Protein AF-A0A969F1T0-F1 (afdb_monomer_lite)

Secondary structure (DSSP, 8-state):
---S-----SHHHHHTTPPPSEEEES-SEEE-SS-EEE-GGGHHHHHHHHHTT--EE-TTTSTTTTTS---HHHHHHHHHHHHHH-SEEEEEE-SS---HHHHHHHHHHHHTT--EEEEETTTT----

Sequence (128 aa):
MVSDSSLLITSEMMQAGQQPTLFIGGACNIQTAEGPIRNPGRDPLADWLDEMGLTYFDPQIHPSTHGRDYLWEIDGPREKQAREEAKLRVYEITATTIAAISMMEIMDDARDGRVAIVWFNEGALLPR

pLDDT: mean 75.29, std 16.03, range [30.83, 94.81]

Foldseek 3Di:
DPDPPLPQAAVVCVVVVHAAQEEEAFFQWAQDPVGTDGDCQCVVVVVVCSVVVHHYHDQRPHPVNHPDDDDCVPSVVRSVVNLVRHQEYEYEDEPRTHDPVSVVSVVVCVVVVHHYHYDHRCPDPDDD

Radius of gyration: 14.9 Å; chains: 1; bounding box: 33×42×41 Å

Structure (mmCIF, N/CA/C/O backbone):
data_AF-A0A969F1T0-F1
#
_entry.id   AF-A0A969F1T0-F1
#
loop_
_atom_site.group_PDB
_atom_site.id
_atom_site.type_symbol
_atom_site.label_atom_id
_atom_site.label_alt_id
_atom_site.label_comp_id
_atom_site.label_asym_id
_atom_site.label_entity_id
_atom_site.label_seq_id
_atom_site.pdbx_PDB_ins_code
_atom_site.Cartn_x
_atom_site.Cartn_y
_atom_site.Cartn_z
_atom_site.occupancy
_atom_site.B_iso_or_equiv
_atom_site.auth_seq_id
_atom_site.auth_comp_id
_atom_site.auth_asym_id
_atom_site.auth_atom_id
_atom_site.pdbx_PDB_model_num
ATOM 1 N N . MET A 1 1 ? -15.509 26.975 -6.659 1.00 30.83 1 MET A N 1
ATOM 2 C CA . MET A 1 1 ? -14.527 26.955 -5.559 1.00 30.83 1 MET A CA 1
ATOM 3 C C . MET A 1 1 ? -14.638 25.591 -4.911 1.00 30.83 1 MET A C 1
ATOM 5 O O . MET A 1 1 ? -15.581 25.368 -4.167 1.00 30.83 1 MET A O 1
ATOM 9 N N . VAL A 1 2 ? -13.779 24.660 -5.318 1.00 32.53 2 VAL A N 1
ATOM 10 C CA . VAL A 1 2 ? -13.629 23.356 -4.660 1.00 32.53 2 VAL A CA 1
ATOM 11 C C . VAL A 1 2 ? -12.645 23.610 -3.522 1.00 32.53 2 VAL A C 1
ATOM 13 O O . VAL A 1 2 ? -11.618 24.238 -3.765 1.00 32.53 2 VAL A O 1
ATOM 16 N N . SER A 1 3 ? -13.009 23.288 -2.282 1.00 34.44 3 SER A N 1
ATOM 17 C CA . SER A 1 3 ? -12.139 23.534 -1.130 1.00 34.44 3 SER A CA 1
ATOM 18 C C . SER A 1 3 ? -10.858 22.709 -1.249 1.00 34.44 3 SER 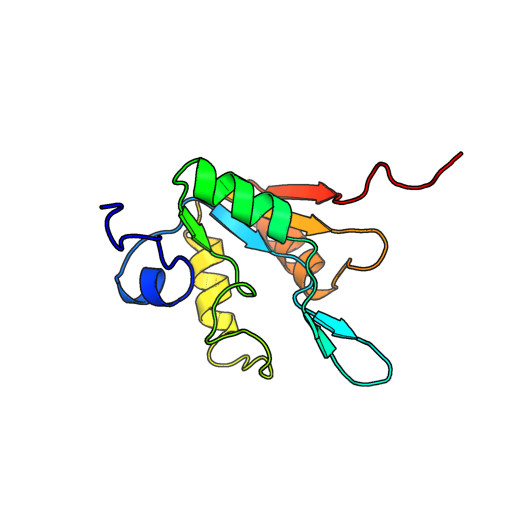A C 1
ATOM 20 O O . SER A 1 3 ? -10.936 21.529 -1.578 1.00 34.44 3 SER A O 1
ATOM 22 N N . ASP A 1 4 ? -9.719 23.327 -0.923 1.00 38.59 4 ASP A N 1
ATOM 23 C CA . ASP A 1 4 ? -8.339 22.790 -0.877 1.00 38.59 4 ASP A CA 1
ATOM 24 C C . ASP A 1 4 ? -8.125 21.625 0.120 1.00 38.59 4 ASP A C 1
ATOM 26 O O . ASP A 1 4 ? -7.032 21.383 0.621 1.00 38.59 4 ASP A O 1
ATOM 30 N N . SER A 1 5 ? -9.172 20.873 0.436 1.00 40.44 5 SER A N 1
ATOM 31 C CA . SER A 1 5 ? -9.119 19.667 1.252 1.00 40.44 5 SER A CA 1
ATOM 32 C C . SER A 1 5 ? -8.998 18.421 0.374 1.00 40.44 5 SER A C 1
ATOM 34 O O . SER A 1 5 ? -9.699 17.440 0.625 1.00 40.44 5 SER A O 1
ATOM 36 N N . SER A 1 6 ? -8.165 18.454 -0.676 1.00 40.16 6 SER A N 1
ATOM 37 C CA . SER A 1 6 ? -7.720 17.210 -1.313 1.00 40.16 6 SER A CA 1
ATOM 38 C C . SER A 1 6 ? -6.898 16.475 -0.262 1.00 40.16 6 SER A C 1
ATOM 40 O O . SER A 1 6 ? -5.783 16.878 0.066 1.00 40.16 6 SER A O 1
ATOM 42 N N . LEU A 1 7 ? -7.543 15.506 0.371 1.00 42.38 7 LEU A N 1
ATOM 43 C CA . LEU A 1 7 ? -7.057 14.763 1.515 1.00 42.38 7 LEU A CA 1
ATOM 44 C C . LEU A 1 7 ? -5.614 14.280 1.250 1.00 42.38 7 LEU A C 1
ATOM 46 O O . LEU A 1 7 ? -5.364 13.489 0.351 1.00 42.38 7 LEU A O 1
ATOM 50 N N . LEU A 1 8 ? -4.651 14.805 2.009 1.00 46.38 8 LEU A N 1
ATOM 51 C CA . LEU A 1 8 ? -3.252 14.367 2.015 1.00 46.38 8 LEU A CA 1
ATOM 52 C C . LEU A 1 8 ? -3.142 13.137 2.922 1.00 46.38 8 LEU A C 1
ATOM 54 O O . LEU A 1 8 ? -3.009 13.283 4.134 1.00 46.38 8 LEU A O 1
ATOM 58 N N . ILE A 1 9 ? -3.249 11.924 2.374 1.00 55.09 9 ILE A N 1
ATOM 59 C CA . ILE A 1 9 ? -3.502 10.722 3.187 1.00 55.09 9 ILE A CA 1
ATOM 60 C C . ILE A 1 9 ? -2.342 9.735 3.195 1.00 55.09 9 ILE A C 1
ATOM 62 O O . ILE A 1 9 ? -2.477 8.632 2.700 1.00 55.09 9 ILE A O 1
ATOM 66 N N . THR A 1 10 ? -1.183 10.049 3.775 1.00 59.69 10 THR A N 1
ATOM 67 C CA . THR A 1 10 ? -0.277 8.943 4.157 1.00 59.69 10 THR A CA 1
ATOM 68 C C . THR A 1 10 ? 0.506 9.259 5.441 1.00 59.69 10 THR A C 1
ATOM 70 O O . THR A 1 10 ? 0.132 8.807 6.518 1.00 59.69 10 THR A O 1
ATOM 73 N N . SER A 1 11 ? 1.543 10.096 5.401 1.00 54.31 11 SER A N 1
ATOM 74 C CA . SER A 1 11 ? 2.408 10.385 6.554 1.00 54.31 11 SER A CA 1
ATOM 75 C C . SER A 1 11 ? 1.936 11.582 7.371 1.00 54.31 11 SER A C 1
ATOM 77 O O . SER A 1 11 ? 2.016 11.563 8.598 1.00 54.31 11 SER A O 1
ATOM 79 N N . GLU A 1 12 ? 1.434 12.618 6.703 1.00 59.16 12 GLU A N 1
ATOM 80 C CA . GLU A 1 12 ? 0.949 13.847 7.341 1.00 59.16 12 GLU A CA 1
ATOM 81 C C . GLU A 1 12 ? -0.324 13.591 8.152 1.00 59.16 12 GLU A C 1
ATOM 83 O O . GLU A 1 12 ? -0.488 14.137 9.239 1.00 59.16 12 GLU A O 1
ATOM 88 N N . MET A 1 13 ? -1.175 12.671 7.691 1.00 65.94 13 MET A N 1
ATOM 89 C CA . MET A 1 13 ? -2.342 12.223 8.447 1.00 65.94 13 MET A CA 1
ATOM 90 C C . MET A 1 13 ? -1.978 11.491 9.731 1.00 65.94 13 MET A C 1
ATOM 92 O O . MET A 1 13 ? -2.515 11.828 10.786 1.00 65.94 13 MET A O 1
ATOM 96 N N . MET A 1 14 ? -1.019 10.564 9.669 1.00 64.44 14 MET A N 1
ATOM 97 C CA . MET A 1 14 ? -0.512 9.886 10.864 1.00 64.44 14 MET A CA 1
ATOM 98 C C . MET A 1 14 ? 0.146 10.889 11.829 1.00 64.44 14 MET A C 1
ATOM 100 O O . MET A 1 14 ? -0.077 10.827 13.036 1.00 64.44 14 MET A O 1
ATOM 104 N N . GLN A 1 15 ? 0.898 11.872 11.314 1.00 65.56 15 GLN A N 1
ATOM 105 C CA . GLN A 1 15 ? 1.470 12.963 12.122 1.00 65.56 15 GLN A CA 1
ATOM 106 C C . GLN A 1 15 ? 0.402 13.870 12.748 1.00 65.56 15 GLN A C 1
ATOM 108 O O . GLN A 1 15 ? 0.588 14.355 13.862 1.00 65.56 15 GLN A O 1
ATOM 113 N N . ALA A 1 16 ? -0.723 14.072 12.062 1.00 67.06 16 ALA A N 1
ATOM 114 C CA . ALA A 1 16 ? -1.881 14.803 12.565 1.00 67.06 16 ALA A CA 1
ATOM 115 C C . ALA A 1 16 ? -2.766 13.970 13.517 1.00 67.06 16 ALA A C 1
ATOM 117 O O . ALA A 1 16 ? -3.802 14.460 13.966 1.00 67.06 16 ALA A O 1
ATOM 118 N N . GLY A 1 17 ? -2.381 12.726 13.832 1.00 66.94 17 GLY A N 1
ATOM 119 C CA . GLY A 1 17 ? -3.122 11.831 14.725 1.00 66.94 17 GLY A CA 1
ATOM 120 C C . GLY A 1 17 ? -4.385 11.227 14.104 1.00 66.94 17 GLY A C 1
ATOM 121 O O . GLY A 1 17 ? -5.271 10.780 14.832 1.00 66.94 17 GLY A O 1
ATOM 122 N N . GLN A 1 18 ? -4.501 11.239 12.776 1.00 70.19 18 GLN A N 1
ATOM 123 C CA . GLN A 1 18 ? -5.622 10.640 12.060 1.00 70.19 18 GLN A CA 1
ATOM 124 C C . GLN A 1 18 ? -5.347 9.165 11.764 1.00 70.19 18 GLN A C 1
ATOM 126 O O . GLN A 1 18 ? -4.259 8.808 11.321 1.00 70.19 18 GLN A O 1
ATOM 131 N N . GLN A 1 19 ? -6.363 8.323 11.956 1.00 70.44 19 GLN A N 1
ATOM 132 C CA . GLN A 1 19 ? -6.285 6.895 11.654 1.00 70.44 19 GLN A CA 1
ATOM 133 C C . GLN A 1 19 ? -6.792 6.616 10.234 1.00 70.44 19 GLN A C 1
ATOM 135 O O . GLN A 1 19 ? -7.912 7.026 9.898 1.00 70.44 19 GLN A O 1
ATOM 140 N N . PRO A 1 20 ? -6.017 5.912 9.393 1.00 73.50 20 PRO A N 1
ATOM 141 C CA . PRO A 1 20 ? -6.467 5.544 8.063 1.00 73.50 20 PRO A CA 1
ATOM 142 C C . PRO A 1 20 ? -7.566 4.478 8.153 1.00 73.50 20 PRO A C 1
ATOM 144 O O . PRO A 1 20 ? -7.510 3.553 8.964 1.00 73.50 20 PRO A O 1
ATOM 147 N N . THR A 1 21 ? -8.586 4.580 7.301 1.00 81.50 21 THR A N 1
ATOM 148 C CA . THR A 1 21 ? -9.615 3.534 7.210 1.00 81.50 21 THR A CA 1
ATOM 149 C C . THR A 1 21 ? -9.048 2.290 6.526 1.00 81.50 21 THR A C 1
ATOM 151 O O . THR A 1 21 ? -9.314 1.169 6.970 1.00 81.50 21 THR A O 1
ATOM 154 N N . LEU A 1 22 ? -8.226 2.484 5.492 1.00 88.56 22 LEU A N 1
ATOM 155 C CA . LEU A 1 22 ? -7.547 1.416 4.764 1.00 88.56 22 LEU A CA 1
ATOM 156 C C . LEU A 1 22 ? -6.024 1.550 4.858 1.00 88.56 22 LEU A C 1
ATOM 158 O O . LEU A 1 22 ? -5.493 2.649 4.883 1.00 88.56 22 LEU A O 1
ATOM 162 N N . PHE A 1 23 ? -5.311 0.437 4.843 1.00 90.75 23 PHE A N 1
ATOM 163 C CA . PHE A 1 23 ? -3.899 0.391 4.475 1.00 90.75 23 PHE A CA 1
ATOM 164 C C . PHE A 1 23 ? -3.805 -0.252 3.096 1.00 90.75 23 PHE A C 1
ATOM 166 O O . PHE A 1 23 ? -4.423 -1.296 2.879 1.00 90.75 23 PHE A O 1
ATOM 173 N N . ILE A 1 24 ? -3.052 0.348 2.180 1.00 89.69 24 ILE A N 1
ATOM 174 C CA . ILE A 1 24 ? -2.825 -0.198 0.846 1.00 89.69 24 ILE A CA 1
ATOM 175 C C . ILE A 1 24 ? -1.344 -0.523 0.700 1.00 89.69 24 ILE A C 1
ATOM 177 O O . ILE A 1 24 ? -0.493 0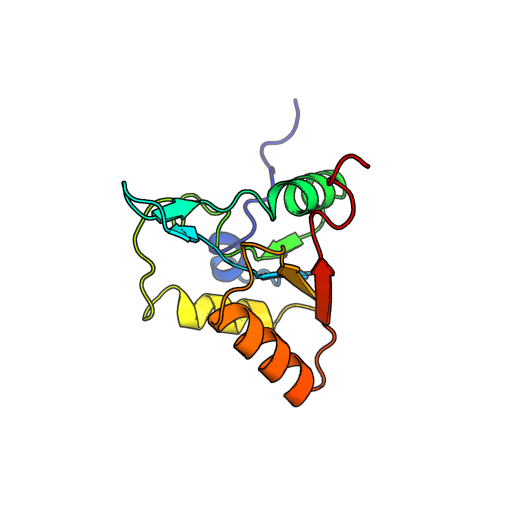.351 0.830 1.00 89.69 24 ILE A O 1
ATOM 181 N N . GLY A 1 25 ? -1.047 -1.794 0.445 1.00 88.44 25 GLY A N 1
ATOM 182 C CA . GLY A 1 25 ? 0.304 -2.311 0.255 1.00 88.44 25 GLY A CA 1
ATOM 183 C C . GLY A 1 25 ? 0.488 -2.949 -1.119 1.00 88.44 25 GLY A C 1
ATOM 184 O O . GLY A 1 25 ? -0.459 -3.121 -1.886 1.00 88.44 25 GLY A O 1
ATOM 185 N N . GLY A 1 26 ? 1.726 -3.319 -1.426 1.00 87.94 26 GLY A N 1
ATOM 186 C CA . GLY A 1 26 ? 2.130 -3.931 -2.695 1.00 87.94 26 GLY A CA 1
ATOM 187 C C . GLY A 1 26 ? 3.548 -3.503 -3.064 1.00 87.94 26 GLY A C 1
ATOM 188 O O . GLY A 1 26 ? 4.171 -2.714 -2.348 1.00 87.94 26 GLY A O 1
ATOM 189 N N . ALA A 1 27 ? 4.078 -3.974 -4.196 1.00 82.81 27 ALA A N 1
ATOM 190 C CA . ALA A 1 27 ? 5.392 -3.513 -4.648 1.00 82.81 27 ALA A CA 1
ATOM 191 C C . ALA A 1 27 ? 5.368 -1.990 -4.849 1.00 82.81 27 ALA A C 1
ATOM 193 O O . ALA A 1 27 ? 4.536 -1.477 -5.594 1.00 82.81 27 ALA A O 1
ATOM 194 N N . CYS A 1 28 ? 6.268 -1.254 -4.199 1.00 77.31 28 CYS A N 1
ATOM 195 C CA . CYS A 1 28 ? 6.381 0.197 -4.387 1.00 77.31 28 CYS A CA 1
ATOM 196 C C . CYS A 1 28 ? 7.208 0.552 -5.628 1.00 77.31 28 CYS A C 1
ATOM 198 O O . CYS A 1 28 ? 6.982 1.582 -6.258 1.00 77.31 28 CYS A O 1
ATOM 200 N N . ASN A 1 29 ? 8.157 -0.303 -6.005 1.00 76.56 29 ASN A N 1
ATOM 201 C CA . ASN A 1 29 ? 9.047 -0.055 -7.129 1.00 76.56 29 ASN A CA 1
ATOM 202 C C . ASN A 1 29 ? 9.178 -1.296 -8.010 1.00 76.56 29 ASN A C 1
ATOM 204 O O . ASN A 1 29 ? 9.167 -2.424 -7.518 1.00 76.56 29 ASN A O 1
ATOM 208 N N . ILE A 1 30 ? 9.350 -1.059 -9.306 1.00 77.62 30 ILE A N 1
ATOM 209 C CA . ILE A 1 30 ? 9.746 -2.045 -10.306 1.00 77.62 30 ILE A CA 1
ATOM 210 C C . ILE A 1 30 ? 11.207 -1.756 -10.639 1.00 77.62 30 ILE A C 1
ATOM 212 O O . ILE A 1 30 ? 11.564 -0.631 -10.982 1.00 77.62 30 ILE A O 1
ATOM 216 N N . GLN A 1 31 ? 12.069 -2.761 -10.519 1.00 76.31 31 GLN A N 1
ATOM 217 C CA . GLN A 1 31 ? 13.475 -2.615 -10.878 1.00 76.31 31 GLN A CA 1
ATOM 218 C C . GLN A 1 31 ? 13.631 -2.669 -12.405 1.00 76.31 31 GLN A C 1
ATOM 220 O O . GLN A 1 31 ? 13.289 -3.682 -13.015 1.00 76.31 31 GLN A O 1
ATOM 225 N N . THR A 1 32 ? 14.186 -1.619 -13.015 1.00 79.88 32 THR A N 1
ATOM 226 C CA . THR A 1 32 ? 14.585 -1.602 -14.435 1.00 79.88 32 THR A CA 1
ATOM 227 C C . THR A 1 32 ? 16.109 -1.585 -14.581 1.00 79.88 32 THR A C 1
ATOM 229 O O . THR A 1 32 ? 16.846 -1.615 -13.587 1.00 79.88 32 THR A O 1
ATOM 232 N N . ALA A 1 33 ? 16.595 -1.562 -15.827 1.00 82.62 33 ALA A N 1
ATOM 233 C CA . ALA A 1 33 ? 18.019 -1.436 -16.133 1.00 82.62 33 ALA A CA 1
ATOM 234 C C . ALA A 1 33 ? 18.580 -0.042 -15.785 1.00 82.62 33 ALA A C 1
ATOM 236 O O . ALA A 1 33 ? 19.767 0.095 -15.504 1.00 82.62 33 ALA A O 1
ATOM 237 N N . GLU A 1 34 ? 17.725 0.978 -15.778 1.00 88.06 34 GLU A N 1
ATOM 238 C CA . GLU A 1 34 ? 18.054 2.377 -15.495 1.00 88.06 34 GLU A CA 1
ATOM 239 C C . GLU A 1 34 ? 17.914 2.722 -14.005 1.00 88.06 34 GLU A C 1
ATOM 241 O O . GLU A 1 34 ? 18.445 3.737 -13.558 1.00 88.06 34 GLU A O 1
ATOM 246 N N . GLY A 1 35 ? 17.217 1.882 -13.233 1.00 77.50 35 GLY A N 1
ATOM 247 C CA . GLY A 1 35 ? 16.993 2.070 -11.803 1.00 77.50 35 GLY A CA 1
ATOM 248 C C . GLY A 1 35 ? 15.593 1.635 -11.359 1.00 77.50 35 GLY A C 1
ATOM 249 O O . GLY A 1 35 ? 14.836 1.062 -12.142 1.00 77.50 35 GLY A O 1
ATOM 250 N N . PRO A 1 36 ? 15.232 1.862 -10.088 1.00 74.94 36 PRO A N 1
ATOM 251 C CA . PRO A 1 36 ? 13.868 1.651 -9.630 1.00 74.94 36 PRO A CA 1
ATOM 252 C C . PRO A 1 36 ? 12.932 2.696 -10.251 1.00 74.94 36 PRO A C 1
ATOM 254 O O . PRO A 1 36 ? 13.194 3.897 -10.193 1.00 74.94 36 PRO A O 1
ATOM 257 N N . ILE A 1 37 ? 11.815 2.237 -10.805 1.00 78.00 37 ILE A N 1
ATOM 258 C CA . ILE A 1 37 ? 10.688 3.089 -11.190 1.00 78.00 37 ILE A CA 1
ATOM 259 C C . ILE A 1 37 ? 9.506 2.809 -10.272 1.00 78.00 37 ILE A C 1
ATOM 261 O O . ILE A 1 37 ? 9.327 1.693 -9.787 1.00 78.00 37 ILE A O 1
ATOM 265 N N . ARG A 1 38 ? 8.665 3.814 -10.059 1.00 79.38 38 ARG A N 1
ATOM 266 C CA . ARG A 1 38 ? 7.437 3.675 -9.281 1.00 79.38 38 ARG A CA 1
ATOM 267 C C . ARG A 1 38 ? 6.477 2.676 -9.954 1.00 79.38 38 ARG A C 1
ATOM 269 O O . ARG A 1 38 ? 6.225 2.781 -11.150 1.00 79.38 38 ARG A O 1
ATOM 276 N N . ASN A 1 39 ? 5.907 1.749 -9.183 1.00 79.94 39 ASN A N 1
ATOM 277 C CA . ASN A 1 39 ? 4.834 0.852 -9.635 1.00 79.94 39 ASN A CA 1
ATOM 278 C C . ASN A 1 39 ? 3.464 1.580 -9.702 1.00 79.94 39 ASN A C 1
ATOM 280 O O . ASN A 1 39 ? 2.930 1.913 -8.651 1.00 79.94 39 ASN A O 1
ATOM 284 N N . PRO A 1 40 ? 2.834 1.795 -10.869 1.00 81.62 40 PRO A N 1
ATOM 285 C CA . PRO A 1 40 ? 1.523 2.454 -10.946 1.00 81.62 40 PRO A CA 1
ATOM 286 C C . PRO A 1 40 ? 0.343 1.538 -10.567 1.00 81.62 40 PRO A C 1
ATOM 288 O O . PRO A 1 40 ? -0.809 1.952 -10.652 1.00 81.62 40 PRO A O 1
ATOM 291 N N . GLY A 1 41 ? 0.593 0.283 -10.175 1.00 80.56 41 GLY A N 1
ATOM 292 C CA . GLY A 1 41 ? -0.447 -0.723 -9.947 1.00 80.56 41 GLY A CA 1
ATOM 293 C C . GLY A 1 41 ? -1.512 -0.326 -8.921 1.00 80.56 41 GLY A C 1
ATOM 294 O O . GLY A 1 41 ? -2.635 -0.815 -8.997 1.00 80.56 41 GLY A O 1
ATOM 295 N N . ARG A 1 42 ? -1.218 0.579 -7.984 1.00 84.62 42 ARG A N 1
ATOM 296 C CA . ARG A 1 42 ? -2.197 1.029 -6.982 1.00 84.62 42 ARG A CA 1
ATOM 297 C C . ARG A 1 42 ? -3.028 2.240 -7.397 1.00 84.62 42 ARG A C 1
ATOM 299 O O . ARG A 1 42 ? -4.055 2.481 -6.767 1.00 84.62 42 ARG A O 1
ATOM 306 N N . ASP A 1 43 ? -2.657 2.935 -8.470 1.00 84.25 43 ASP A N 1
ATOM 307 C CA . ASP A 1 43 ? -3.295 4.188 -8.903 1.00 84.25 43 ASP A CA 1
ATOM 308 C C . ASP A 1 43 ? -4.806 4.043 -9.094 1.00 84.25 43 ASP A C 1
ATOM 310 O O . ASP A 1 43 ? -5.538 4.837 -8.511 1.00 84.25 43 ASP A O 1
ATOM 314 N N . PRO A 1 44 ? -5.322 2.998 -9.779 1.00 86.25 44 PRO A N 1
ATOM 315 C CA . PRO A 1 44 ? -6.764 2.884 -9.986 1.00 86.25 44 PRO A CA 1
ATOM 316 C C . PRO A 1 44 ? -7.557 2.726 -8.681 1.00 86.25 44 PRO A C 1
ATOM 318 O O . PRO A 1 44 ? -8.709 3.147 -8.600 1.00 86.25 44 PRO A O 1
ATOM 321 N N . LEU A 1 45 ? -6.962 2.097 -7.660 1.00 85.38 45 LEU A N 1
ATOM 322 C CA . LEU A 1 45 ? -7.593 1.966 -6.348 1.00 85.38 45 LEU A CA 1
ATOM 323 C C . LEU A 1 45 ? -7.530 3.285 -5.581 1.00 85.38 45 LEU A C 1
ATOM 325 O O . LEU A 1 45 ? -8.524 3.660 -4.969 1.00 85.38 45 LEU A O 1
ATOM 329 N N . ALA A 1 46 ? -6.392 3.975 -5.617 1.00 84.56 46 ALA A N 1
ATOM 330 C CA . ALA A 1 46 ? -6.234 5.280 -4.989 1.00 84.56 46 ALA A CA 1
ATOM 331 C C . ALA A 1 46 ? -7.224 6.305 -5.562 1.00 84.56 46 ALA A C 1
ATOM 333 O O . ALA A 1 46 ? -7.983 6.895 -4.796 1.00 84.56 46 ALA A O 1
ATOM 334 N N . ASP A 1 47 ? -7.310 6.405 -6.893 1.00 85.62 47 ASP A N 1
ATOM 335 C CA . ASP A 1 47 ? -8.247 7.289 -7.593 1.00 85.62 47 ASP A CA 1
ATOM 336 C C . ASP A 1 47 ? -9.698 7.006 -7.170 1.00 85.62 47 ASP A C 1
ATOM 338 O O . ASP A 1 47 ? -10.447 7.913 -6.809 1.00 85.62 47 ASP A O 1
ATOM 342 N N . TRP A 1 48 ? -10.095 5.728 -7.140 1.00 86.81 48 TRP A N 1
ATOM 343 C CA . TRP A 1 48 ? -11.438 5.335 -6.711 1.00 86.81 48 TRP A CA 1
ATOM 344 C C . TRP A 1 48 ? -11.712 5.666 -5.235 1.00 86.81 48 TRP A C 1
ATOM 346 O O . TRP A 1 48 ? -12.812 6.095 -4.885 1.00 86.81 48 TRP A O 1
ATOM 356 N N . LEU A 1 49 ? -10.735 5.474 -4.345 1.00 85.31 49 LEU A N 1
ATOM 357 C CA . LEU A 1 49 ? -10.881 5.807 -2.926 1.00 85.31 49 LEU A CA 1
ATOM 358 C C . LEU A 1 49 ? -11.006 7.318 -2.711 1.00 85.31 49 LEU A C 1
ATOM 360 O O . LEU A 1 49 ? -11.840 7.739 -1.903 1.00 85.31 49 LEU A O 1
ATOM 364 N N . ASP A 1 50 ? -10.241 8.113 -3.459 1.00 83.69 50 ASP A N 1
ATOM 365 C CA . ASP A 1 50 ? -10.318 9.573 -3.450 1.00 83.69 50 ASP A CA 1
ATOM 366 C C . ASP A 1 50 ? -11.694 10.055 -3.935 1.00 83.69 50 ASP A C 1
ATOM 368 O O . ASP A 1 50 ? -12.324 10.887 -3.275 1.00 83.69 50 ASP A O 1
ATOM 372 N N . GLU A 1 51 ? -12.222 9.478 -5.022 1.00 86.25 51 GLU A N 1
ATOM 373 C CA . GLU A 1 51 ? -13.579 9.758 -5.520 1.00 86.25 51 GLU A CA 1
ATOM 374 C C . GLU A 1 51 ? -14.664 9.458 -4.476 1.00 86.25 51 GLU A C 1
ATOM 376 O O . GLU A 1 51 ? -15.672 10.166 -4.390 1.00 86.25 51 GLU A O 1
ATOM 381 N N . MET A 1 52 ? -14.467 8.414 -3.667 1.00 83.88 52 MET A N 1
ATOM 382 C CA . MET A 1 52 ? -15.388 8.022 -2.596 1.00 83.88 52 MET A CA 1
ATOM 383 C C . MET A 1 52 ? -15.165 8.795 -1.284 1.00 83.88 52 MET A C 1
ATOM 385 O O . MET A 1 52 ? -15.927 8.605 -0.332 1.00 83.88 52 MET A O 1
ATOM 389 N N . GLY A 1 53 ? -14.145 9.657 -1.207 1.00 80.19 53 GLY A N 1
ATOM 390 C CA . GLY A 1 53 ? -13.777 10.388 0.008 1.00 80.19 53 GLY A CA 1
ATOM 391 C C . GLY A 1 53 ? -13.299 9.478 1.146 1.00 80.19 53 GLY A C 1
ATOM 392 O O . GLY A 1 53 ? -13.510 9.790 2.321 1.00 80.19 53 GLY A O 1
ATOM 393 N N . LEU A 1 54 ? -12.711 8.326 0.813 1.00 81.12 54 LEU A N 1
ATOM 394 C CA . LEU A 1 54 ? -12.211 7.351 1.778 1.00 81.12 54 LEU A CA 1
ATOM 395 C C . LEU A 1 54 ? -10.762 7.645 2.163 1.00 81.12 54 LEU A C 1
ATOM 397 O O . LEU A 1 54 ? -9.931 7.984 1.330 1.00 81.12 54 LEU A O 1
ATOM 401 N N . THR A 1 55 ? -10.438 7.449 3.442 1.00 79.12 55 THR A N 1
ATOM 402 C CA . THR A 1 55 ? -9.071 7.615 3.940 1.00 79.12 55 THR A CA 1
ATOM 403 C C . THR A 1 55 ? -8.282 6.309 3.888 1.00 79.12 55 THR A C 1
ATOM 405 O O . THR A 1 55 ? -8.680 5.303 4.478 1.00 79.12 55 THR A O 1
ATOM 408 N N . TYR A 1 56 ? -7.131 6.314 3.228 1.00 84.19 56 TYR A N 1
ATOM 409 C CA . TYR A 1 56 ? -6.215 5.184 3.129 1.00 84.19 56 TYR A CA 1
ATOM 410 C C . TYR A 1 56 ? -4.745 5.576 3.318 1.00 84.19 56 TYR A C 1
ATOM 412 O O . TYR A 1 56 ? -4.322 6.623 2.876 1.00 84.19 56 TYR A O 1
ATOM 420 N N . PHE A 1 57 ? -3.930 4.724 3.924 1.00 84.50 57 PHE A N 1
ATOM 421 C CA . PHE A 1 57 ? -2.480 4.894 3.923 1.00 84.50 57 PHE A CA 1
ATOM 422 C C . PHE A 1 57 ? -1.877 4.125 2.744 1.00 84.50 57 PHE A C 1
ATOM 424 O O . PHE A 1 57 ? -2.024 2.906 2.695 1.00 84.50 57 PHE A O 1
ATOM 431 N N . ASP A 1 58 ? -1.176 4.812 1.838 1.00 83.19 58 ASP A N 1
ATOM 432 C CA . ASP A 1 58 ? -0.334 4.190 0.805 1.00 83.19 58 ASP A CA 1
ATOM 433 C C . ASP A 1 58 ? 1.121 4.676 0.941 1.00 83.19 58 ASP A C 1
ATOM 435 O O . ASP A 1 58 ? 1.393 5.869 0.782 1.00 83.19 58 ASP A O 1
ATOM 439 N N . PRO A 1 59 ? 2.094 3.789 1.197 1.00 75.00 59 PRO A N 1
ATOM 440 C CA . PRO A 1 59 ? 3.492 4.186 1.329 1.00 75.00 59 PRO A CA 1
ATOM 441 C C . PRO A 1 59 ? 4.105 4.817 0.068 1.00 75.00 59 PRO A C 1
ATOM 443 O O . PRO A 1 59 ? 5.156 5.448 0.149 1.00 75.00 59 PRO A O 1
ATOM 446 N N . GLN A 1 60 ? 3.478 4.686 -1.100 1.00 71.75 60 GLN A N 1
ATOM 447 C CA . GLN A 1 60 ? 4.043 5.067 -2.396 1.00 71.75 60 GLN A CA 1
ATOM 448 C C . GLN A 1 60 ? 3.519 6.393 -2.960 1.00 71.75 60 GLN A C 1
ATOM 450 O O . GLN A 1 60 ? 4.198 7.028 -3.770 1.00 71.75 60 GLN A O 1
ATOM 455 N N . ILE A 1 61 ? 2.312 6.817 -2.586 1.00 61.28 61 ILE A N 1
ATOM 456 C CA . ILE A 1 61 ? 1.655 7.979 -3.215 1.00 61.28 61 ILE A CA 1
ATOM 457 C C . ILE A 1 61 ? 2.170 9.305 -2.642 1.00 61.28 61 ILE A C 1
ATOM 459 O O . ILE A 1 61 ? 2.107 10.338 -3.304 1.00 61.28 61 ILE A O 1
ATOM 463 N N . HIS A 1 62 ? 2.758 9.294 -1.446 1.00 62.44 62 HIS A N 1
ATOM 464 C CA . HIS A 1 62 ? 3.208 10.532 -0.821 1.00 62.44 62 HIS A CA 1
ATOM 465 C C . HIS A 1 62 ? 4.412 11.145 -1.539 1.00 62.44 62 HIS A C 1
ATOM 467 O O . HIS A 1 62 ? 5.431 10.470 -1.673 1.00 62.44 62 HIS A O 1
ATOM 473 N N . PRO A 1 63 ? 4.403 12.451 -1.858 1.00 55.25 63 PRO A N 1
ATOM 474 C CA . PRO A 1 63 ? 5.563 13.133 -2.434 1.00 55.25 63 PRO A CA 1
ATOM 475 C C . PRO A 1 63 ? 6.843 12.997 -1.596 1.00 55.25 63 PRO A C 1
ATOM 477 O O . PRO A 1 63 ? 7.941 13.014 -2.140 1.00 55.25 63 PRO A O 1
ATOM 480 N N . SER A 1 64 ? 6.718 12.834 -0.271 1.00 51.19 64 SER A N 1
ATOM 481 C CA . SER A 1 64 ? 7.873 12.631 0.620 1.00 51.19 64 SER A CA 1
ATOM 482 C C . SER A 1 64 ? 8.413 11.199 0.655 1.00 51.19 64 SER A C 1
ATOM 484 O O . SER A 1 64 ? 9.475 10.998 1.236 1.00 51.19 64 SER A O 1
ATOM 486 N N . THR A 1 65 ? 7.721 10.215 0.080 1.00 50.38 65 THR A N 1
ATOM 487 C CA . THR A 1 65 ? 8.191 8.824 -0.089 1.00 50.38 65 THR A CA 1
ATOM 488 C C . THR A 1 65 ? 8.343 8.450 -1.568 1.00 50.38 65 THR A C 1
ATOM 490 O O . THR A 1 65 ? 8.874 7.392 -1.894 1.00 50.38 65 THR A O 1
ATOM 493 N N . HIS A 1 66 ? 7.947 9.346 -2.474 1.00 57.44 66 HIS A N 1
ATOM 494 C CA . HIS A 1 66 ? 8.037 9.168 -3.913 1.00 57.44 66 HIS A CA 1
ATOM 495 C C . HIS A 1 66 ? 9.442 9.453 -4.446 1.00 57.44 66 HIS A C 1
ATOM 497 O O . HIS A 1 66 ? 10.024 10.499 -4.161 1.00 57.44 66 HIS A O 1
ATOM 503 N N . GLY A 1 67 ? 9.974 8.550 -5.275 1.00 50.19 67 GLY A N 1
ATOM 504 C CA . GLY A 1 67 ? 11.195 8.799 -6.053 1.00 50.19 67 GLY A CA 1
ATOM 505 C C . GLY A 1 67 ? 12.478 8.988 -5.233 1.00 50.19 67 GLY A C 1
ATOM 506 O O . GLY A 1 67 ? 13.483 9.426 -5.790 1.00 50.19 67 GLY A O 1
ATOM 507 N N . ARG A 1 68 ? 12.456 8.661 -3.934 1.00 62.66 68 ARG A N 1
ATOM 508 C 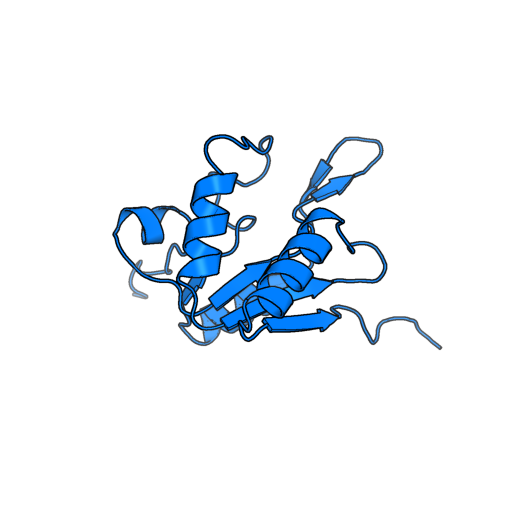CA . ARG A 1 68 ? 13.647 8.561 -3.083 1.00 62.66 68 ARG A CA 1
ATOM 509 C C . ARG A 1 68 ? 13.830 7.138 -2.577 1.00 62.66 68 ARG A C 1
ATOM 511 O O . ARG A 1 68 ? 12.878 6.362 -2.527 1.00 62.66 68 ARG A O 1
ATOM 518 N N . ASP A 1 69 ? 15.043 6.835 -2.137 1.00 61.59 69 ASP A N 1
ATOM 519 C CA . ASP A 1 69 ? 15.324 5.569 -1.479 1.00 61.59 69 ASP A CA 1
ATOM 520 C C . ASP A 1 69 ? 14.503 5.422 -0.191 1.00 61.59 69 ASP A C 1
ATOM 522 O O . ASP A 1 69 ? 14.301 6.371 0.582 1.00 61.59 69 ASP A O 1
ATOM 526 N N . TYR A 1 70 ? 14.030 4.198 0.023 1.00 67.50 70 TYR A N 1
ATOM 527 C CA . TYR A 1 70 ? 13.312 3.791 1.220 1.00 67.50 70 TYR A CA 1
ATOM 528 C C . TYR A 1 70 ? 14.253 3.820 2.432 1.00 67.50 70 TYR A C 1
ATOM 530 O O . TYR A 1 70 ? 15.292 3.156 2.439 1.00 67.50 70 TYR A O 1
ATOM 538 N N . LEU A 1 71 ? 13.885 4.563 3.475 1.00 72.12 71 LEU A N 1
ATOM 539 C CA . LEU A 1 71 ? 14.652 4.680 4.713 1.00 72.12 71 LEU A CA 1
ATOM 540 C C . LEU A 1 71 ? 13.976 3.845 5.797 1.00 72.12 71 LEU A C 1
ATOM 542 O O . LEU A 1 71 ? 13.062 4.312 6.472 1.00 72.12 71 LEU A O 1
ATOM 546 N N . TRP A 1 72 ? 14.460 2.617 5.995 1.00 70.69 72 TRP A N 1
ATOM 547 C CA . TRP A 1 72 ? 13.858 1.645 6.917 1.00 70.69 72 TRP A CA 1
ATOM 548 C C . TRP A 1 72 ? 13.608 2.182 8.329 1.00 70.69 72 TRP A C 1
ATOM 550 O O . TRP A 1 72 ? 12.574 1.891 8.917 1.00 70.69 72 TRP A O 1
ATOM 560 N N . GLU A 1 73 ? 14.513 3.000 8.863 1.00 71.88 73 GLU A N 1
ATOM 561 C CA . GLU A 1 73 ? 14.397 3.560 10.217 1.00 71.88 73 GLU A CA 1
ATOM 562 C C . GLU A 1 73 ? 13.236 4.557 10.379 1.00 71.88 73 GLU A C 1
ATOM 564 O O . GLU A 1 73 ? 12.807 4.823 11.501 1.00 71.88 73 GLU A O 1
ATOM 569 N N . ILE A 1 74 ? 12.724 5.105 9.273 1.00 71.62 74 ILE A N 1
ATOM 570 C CA . ILE A 1 74 ? 11.671 6.126 9.259 1.00 71.62 74 ILE A CA 1
ATOM 571 C C . ILE A 1 74 ? 10.388 5.563 8.649 1.00 71.62 74 ILE A C 1
ATOM 573 O O . ILE A 1 74 ? 9.323 5.649 9.263 1.00 71.62 74 ILE A O 1
ATOM 577 N N . ASP A 1 75 ? 10.493 5.002 7.446 1.00 73.06 75 ASP A N 1
ATOM 578 C CA . ASP A 1 75 ? 9.355 4.568 6.641 1.00 73.06 75 ASP A CA 1
ATOM 579 C C . ASP A 1 75 ? 8.745 3.280 7.232 1.00 73.06 75 ASP A C 1
ATOM 581 O O . ASP A 1 75 ? 7.537 3.213 7.459 1.00 73.06 75 ASP A O 1
ATOM 585 N N . GLY A 1 76 ? 9.585 2.324 7.649 1.00 77.31 76 GLY A N 1
ATOM 586 C CA . GLY A 1 76 ? 9.155 1.027 8.189 1.00 77.31 76 GLY A CA 1
ATOM 587 C C . GLY A 1 76 ? 8.289 1.111 9.452 1.00 77.31 76 GLY A C 1
ATOM 588 O O . GLY A 1 76 ? 7.199 0.533 9.478 1.00 77.31 76 GLY A O 1
ATOM 589 N N . PRO A 1 77 ? 8.704 1.833 10.513 1.00 79.81 77 PRO A N 1
ATOM 590 C CA . PRO A 1 77 ? 7.880 2.000 11.708 1.00 79.81 77 PRO A CA 1
ATOM 591 C C . PRO A 1 77 ? 6.525 2.657 11.429 1.00 79.81 77 PRO A C 1
ATOM 593 O O . PRO A 1 77 ? 5.524 2.248 12.016 1.00 79.81 77 PRO A O 1
ATOM 596 N N . ARG A 1 78 ? 6.476 3.646 10.527 1.00 76.69 78 ARG A N 1
ATOM 597 C CA . ARG A 1 78 ? 5.232 4.351 10.182 1.00 76.69 78 ARG A CA 1
ATOM 598 C C . ARG A 1 78 ? 4.293 3.486 9.359 1.00 7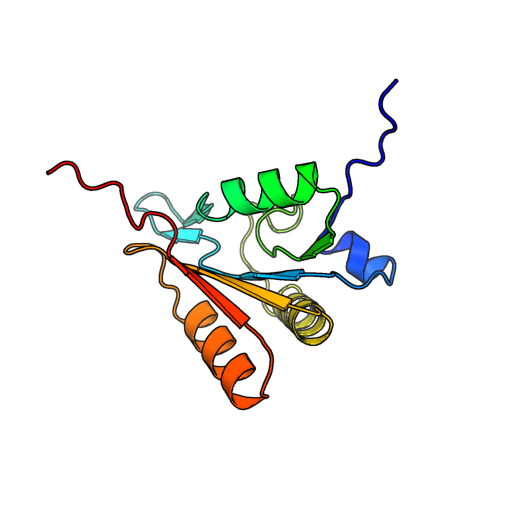6.69 78 ARG A C 1
ATOM 600 O O . ARG A 1 78 ? 3.104 3.451 9.654 1.00 76.69 78 ARG A O 1
ATOM 607 N N . GLU A 1 79 ? 4.825 2.769 8.377 1.00 81.44 79 GLU A N 1
ATOM 608 C CA . GLU A 1 79 ? 4.070 1.793 7.590 1.00 81.44 79 GLU A CA 1
ATOM 609 C C . GLU A 1 79 ? 3.483 0.707 8.479 1.00 81.44 79 GLU A C 1
ATOM 611 O O . GLU A 1 79 ? 2.294 0.408 8.391 1.00 81.44 79 GLU A O 1
ATOM 616 N N . LYS A 1 80 ? 4.289 0.168 9.400 1.00 83.69 80 LYS A N 1
ATOM 617 C CA . LYS A 1 80 ? 3.821 -0.821 10.368 1.00 83.69 80 LYS A CA 1
ATOM 618 C C . LYS A 1 80 ? 2.713 -0.260 11.257 1.00 83.69 80 LYS A C 1
ATOM 620 O O . LYS A 1 80 ? 1.697 -0.926 11.420 1.00 83.69 80 LYS A O 1
ATOM 625 N N . GLN A 1 81 ? 2.880 0.947 11.795 1.00 83.06 81 GLN A N 1
ATOM 626 C CA . GLN A 1 81 ? 1.860 1.586 12.626 1.00 83.06 81 GLN A CA 1
ATOM 627 C C . GLN A 1 81 ? 0.559 1.813 11.843 1.00 83.06 81 GLN A C 1
ATOM 629 O O . GLN A 1 81 ? -0.510 1.418 12.300 1.00 83.06 81 GLN A O 1
ATOM 634 N N . ALA A 1 82 ? 0.638 2.384 10.640 1.00 83.69 82 ALA A N 1
ATOM 635 C CA . ALA A 1 82 ? -0.528 2.604 9.792 1.00 83.69 82 ALA A CA 1
ATOM 636 C C . ALA A 1 82 ? -1.219 1.283 9.422 1.00 83.69 82 ALA A C 1
ATOM 638 O O . ALA A 1 82 ? -2.448 1.192 9.456 1.00 83.69 82 ALA A O 1
ATOM 639 N N . ARG A 1 83 ? -0.437 0.234 9.134 1.00 88.12 83 ARG A N 1
ATOM 640 C CA . ARG A 1 83 ? -0.954 -1.114 8.891 1.00 88.12 83 ARG A CA 1
ATOM 641 C C . ARG A 1 83 ? -1.620 -1.699 10.124 1.00 88.12 83 ARG A C 1
ATOM 643 O O . ARG A 1 83 ? -2.620 -2.379 9.960 1.00 88.12 83 ARG A O 1
ATOM 650 N N . GLU A 1 84 ? -1.113 -1.486 11.333 1.00 87.75 84 GLU A N 1
ATOM 651 C CA . GLU A 1 84 ? -1.724 -1.985 12.574 1.00 87.75 84 GLU A CA 1
ATOM 652 C C . GLU A 1 84 ? -3.018 -1.234 12.925 1.00 87.75 84 GLU A C 1
ATOM 654 O O . GLU A 1 84 ? -3.995 -1.863 13.332 1.00 87.75 84 GLU A O 1
ATOM 659 N N . GLU A 1 85 ? -3.060 0.079 12.698 1.00 85.88 85 GLU A N 1
ATOM 660 C CA . GLU A 1 85 ? -4.201 0.944 13.029 1.00 85.88 85 GLU A CA 1
ATOM 661 C C . GLU A 1 85 ? -5.336 0.905 11.996 1.00 85.88 85 GLU A C 1
ATOM 663 O O . GLU A 1 85 ? -6.489 1.171 12.343 1.00 85.88 85 GLU A O 1
ATOM 668 N N . ALA A 1 86 ? -5.043 0.549 10.741 1.00 87.19 86 ALA A N 1
ATOM 669 C CA . ALA A 1 86 ? -6.055 0.473 9.695 1.00 87.19 86 ALA A CA 1
ATOM 670 C C . ALA A 1 86 ? -7.190 -0.502 10.048 1.00 87.19 86 ALA A C 1
ATOM 672 O O . ALA A 1 86 ? -6.999 -1.522 10.720 1.00 87.19 86 ALA A O 1
ATOM 673 N N . LYS A 1 87 ? -8.398 -0.245 9.539 1.00 86.56 87 LYS A N 1
ATOM 674 C CA . LYS A 1 87 ? -9.527 -1.182 9.695 1.00 86.56 87 LYS A CA 1
ATOM 675 C C . LYS A 1 87 ? -9.450 -2.327 8.693 1.00 86.56 87 LYS A C 1
ATOM 677 O O . LYS A 1 87 ? -9.802 -3.455 9.026 1.00 86.56 87 LYS A O 1
ATOM 682 N N . LEU A 1 88 ? -8.956 -2.045 7.492 1.00 90.44 88 LEU A N 1
ATOM 683 C CA . LEU A 1 88 ? -8.824 -3.000 6.397 1.00 90.44 88 LEU A CA 1
ATOM 684 C C . LEU A 1 88 ? -7.458 -2.846 5.730 1.00 90.44 88 LEU A C 1
ATOM 686 O O . LEU A 1 88 ? -6.981 -1.726 5.576 1.00 90.44 88 LEU A O 1
ATOM 690 N N . ARG A 1 89 ? -6.849 -3.957 5.315 1.00 93.06 89 ARG A N 1
ATOM 691 C CA . ARG A 1 89 ? -5.643 -3.949 4.479 1.00 93.06 89 ARG A CA 1
ATOM 692 C C . ARG A 1 89 ? -5.991 -4.420 3.075 1.00 93.06 89 ARG A C 1
ATOM 694 O O . ARG A 1 89 ? -6.742 -5.382 2.925 1.00 93.06 89 ARG A O 1
ATOM 701 N N . VAL A 1 90 ? -5.462 -3.755 2.061 1.00 93.19 90 VAL A N 1
ATOM 702 C CA . VAL A 1 90 ? -5.609 -4.136 0.657 1.00 93.19 90 VAL A CA 1
ATOM 703 C C . VAL A 1 90 ? -4.217 -4.245 0.059 1.00 93.19 90 VAL A C 1
ATOM 705 O O . VAL A 1 90 ? -3.456 -3.287 0.075 1.00 93.19 90 VAL A O 1
ATOM 708 N N . TYR A 1 91 ? -3.872 -5.416 -0.452 1.00 92.25 91 TYR A N 1
ATOM 709 C CA . TYR A 1 91 ? -2.581 -5.675 -1.069 1.00 92.25 91 TYR A CA 1
ATOM 710 C C . TYR A 1 91 ? -2.759 -5.830 -2.566 1.00 92.25 91 TYR A C 1
ATOM 712 O O . TYR A 1 91 ? -3.407 -6.775 -3.012 1.00 92.25 91 TYR A O 1
ATOM 720 N N . GLU A 1 92 ? -2.186 -4.906 -3.325 1.00 90.25 92 GLU A N 1
ATOM 721 C CA . GLU A 1 92 ? -2.080 -5.020 -4.772 1.00 90.25 92 GLU A CA 1
ATOM 722 C C . GLU A 1 92 ? -0.959 -5.993 -5.128 1.00 90.25 92 GLU A C 1
ATOM 724 O O . GLU A 1 92 ? 0.169 -5.886 -4.634 1.00 90.25 92 GLU A O 1
ATOM 729 N N . ILE A 1 93 ? -1.294 -6.948 -5.987 1.00 87.56 93 ILE A N 1
ATOM 730 C CA . ILE A 1 93 ? -0.338 -7.823 -6.650 1.00 87.56 93 ILE A CA 1
ATOM 731 C C . ILE A 1 93 ? -0.678 -7.902 -8.142 1.00 87.56 93 ILE A C 1
ATOM 733 O O . ILE A 1 93 ? -1.846 -7.976 -8.516 1.00 87.56 93 ILE A O 1
ATOM 737 N N . THR A 1 94 ? 0.336 -7.997 -8.993 1.00 80.31 94 THR A N 1
ATOM 738 C CA . THR A 1 94 ? 0.206 -8.434 -10.392 1.00 80.31 94 THR A CA 1
ATOM 739 C C . THR A 1 94 ? 1.113 -9.638 -10.638 1.00 80.31 94 THR A C 1
ATOM 741 O O . THR A 1 94 ? 1.833 -10.080 -9.744 1.00 80.31 94 THR A O 1
ATOM 744 N N . ALA A 1 95 ? 1.151 -10.163 -11.864 1.00 78.56 95 ALA A N 1
ATOM 745 C CA . ALA A 1 95 ? 2.124 -11.191 -12.239 1.00 78.56 95 ALA A CA 1
ATOM 746 C C . ALA A 1 95 ? 3.591 -10.713 -12.155 1.00 78.56 95 ALA A C 1
ATOM 748 O O . ALA A 1 95 ? 4.495 -11.542 -12.044 1.00 78.56 95 ALA A O 1
ATOM 749 N N . THR A 1 96 ? 3.838 -9.402 -12.214 1.00 74.62 96 THR A N 1
ATOM 750 C CA . THR A 1 96 ? 5.183 -8.802 -12.272 1.00 74.62 96 THR A CA 1
ATOM 751 C C . THR A 1 96 ? 5.547 -8.008 -11.015 1.00 74.62 96 THR A C 1
ATOM 753 O O . THR A 1 96 ? 6.712 -7.661 -10.833 1.00 74.62 96 THR A O 1
ATOM 756 N N . THR A 1 97 ? 4.583 -7.760 -10.122 1.00 75.69 97 THR A N 1
ATOM 757 C CA . THR A 1 97 ? 4.735 -6.909 -8.926 1.00 75.69 97 THR A CA 1
ATOM 758 C C . THR A 1 97 ? 4.520 -7.666 -7.609 1.00 75.69 97 THR A C 1
ATOM 760 O O . THR A 1 97 ? 4.302 -7.054 -6.565 1.00 75.69 97 THR A O 1
ATOM 763 N N . ILE A 1 98 ? 4.631 -9.003 -7.607 1.00 76.00 98 ILE A N 1
ATOM 764 C CA . ILE A 1 98 ? 4.640 -9.787 -6.357 1.00 76.00 98 ILE A CA 1
ATOM 765 C C . ILE A 1 98 ? 5.944 -9.510 -5.596 1.00 76.00 98 ILE A C 1
ATOM 767 O O . ILE A 1 98 ? 6.985 -10.107 -5.870 1.00 76.00 98 ILE A O 1
ATOM 771 N N . ALA A 1 99 ? 5.892 -8.603 -4.620 1.00 75.38 99 ALA A N 1
ATOM 772 C CA . ALA A 1 99 ? 7.032 -8.263 -3.776 1.00 75.38 99 ALA A CA 1
ATOM 773 C C . ALA A 1 99 ? 7.135 -9.177 -2.545 1.00 75.38 99 ALA A C 1
ATOM 775 O O . ALA A 1 99 ? 6.152 -9.421 -1.844 1.00 75.38 99 ALA A O 1
ATOM 776 N N . ALA A 1 100 ? 8.357 -9.622 -2.227 1.00 80.19 100 ALA A N 1
ATOM 777 C CA . ALA A 1 100 ? 8.631 -10.460 -1.056 1.00 80.19 100 ALA A CA 1
ATOM 778 C C . ALA A 1 100 ? 8.183 -9.806 0.263 1.00 80.19 100 ALA A C 1
ATOM 780 O O . ALA A 1 100 ? 7.631 -10.488 1.123 1.00 80.19 100 ALA A O 1
ATOM 781 N N . ILE A 1 101 ? 8.378 -8.488 0.406 1.00 82.00 101 ILE A N 1
ATOM 782 C CA . ILE A 1 101 ? 7.932 -7.738 1.589 1.00 82.00 101 ILE A CA 1
ATOM 783 C C . ILE A 1 101 ? 6.408 -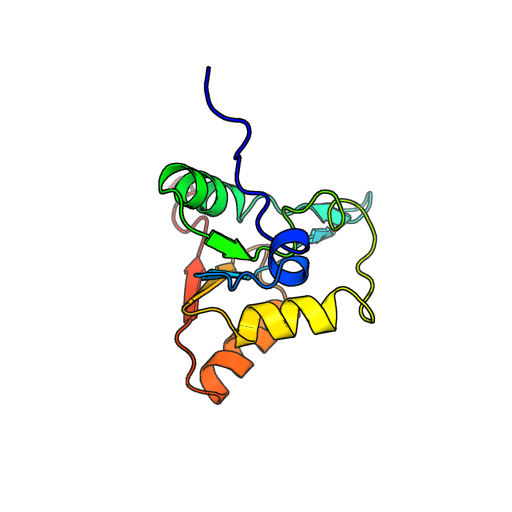7.781 1.713 1.00 82.00 101 ILE A C 1
ATOM 785 O O . ILE A 1 101 ? 5.907 -8.188 2.754 1.00 82.00 101 ILE A O 1
ATOM 789 N N . SER A 1 102 ? 5.672 -7.481 0.640 1.00 86.81 102 SER A N 1
ATOM 790 C CA . SER A 1 102 ? 4.204 -7.513 0.655 1.00 86.81 102 SER A CA 1
ATOM 791 C C . SER A 1 102 ? 3.653 -8.900 0.980 1.00 86.81 102 SER A C 1
ATOM 793 O O . SER A 1 102 ? 2.690 -9.024 1.730 1.00 86.81 102 SER A O 1
ATOM 795 N N . MET A 1 103 ? 4.304 -9.968 0.506 1.00 89.75 103 MET A N 1
ATOM 796 C CA . MET A 1 103 ? 3.938 -11.332 0.900 1.00 89.75 103 MET A CA 1
ATOM 797 C C . MET A 1 103 ? 4.139 -11.582 2.399 1.00 89.75 103 MET A C 1
ATOM 799 O O . MET A 1 103 ? 3.296 -12.225 3.022 1.00 89.75 103 MET A O 1
ATOM 803 N N . MET A 1 104 ? 5.219 -11.066 2.995 1.00 90.25 104 MET A N 1
ATOM 804 C CA . MET A 1 104 ? 5.430 -11.159 4.443 1.00 90.25 104 MET A CA 1
ATOM 805 C C . MET A 1 104 ? 4.388 -10.359 5.228 1.00 90.25 104 MET A C 1
ATOM 807 O O . MET A 1 104 ? 3.917 -10.843 6.252 1.00 90.25 104 MET A O 1
ATOM 811 N N . GLU A 1 105 ? 3.987 -9.182 4.749 1.00 89.75 105 GLU A N 1
ATOM 812 C CA . GLU A 1 105 ? 2.928 -8.377 5.371 1.00 89.75 105 GLU A CA 1
ATOM 813 C C . GLU A 1 105 ? 1.575 -9.098 5.341 1.00 89.75 105 GLU A C 1
ATOM 815 O O . GLU A 1 105 ? 0.906 -9.179 6.370 1.00 89.75 105 GLU A O 1
ATOM 820 N N . ILE A 1 106 ? 1.212 -9.701 4.200 1.00 92.12 106 ILE A N 1
ATOM 821 C CA . ILE A 1 106 ? 0.000 -10.524 4.059 1.00 92.12 106 ILE A CA 1
ATOM 822 C C . ILE A 1 106 ? 0.027 -11.699 5.044 1.00 92.12 106 ILE A C 1
ATOM 824 O O . ILE A 1 106 ? -0.969 -11.983 5.709 1.00 92.12 106 ILE A O 1
ATOM 828 N N . MET A 1 107 ? 1.161 -12.399 5.144 1.00 93.44 107 MET A N 1
ATOM 829 C CA . MET A 1 107 ? 1.315 -13.518 6.079 1.00 93.44 107 MET A CA 1
ATOM 830 C C . MET A 1 107 ? 1.230 -13.064 7.537 1.00 93.44 107 MET A C 1
ATOM 832 O O . MET A 1 107 ? 0.643 -13.766 8.358 1.00 93.44 107 MET A O 1
ATOM 836 N N . ASP A 1 108 ? 1.801 -11.907 7.864 1.00 93.06 108 ASP A N 1
ATOM 837 C CA . ASP A 1 108 ? 1.753 -11.328 9.204 1.00 93.06 108 ASP A CA 1
ATOM 838 C C . ASP A 1 108 ? 0.327 -10.921 9.599 1.00 93.06 108 ASP A C 1
ATOM 840 O O . ASP A 1 108 ? -0.127 -11.249 10.693 1.00 93.06 108 ASP A O 1
ATOM 844 N N . ASP A 1 109 ? -0.419 -10.294 8.688 1.00 93.38 109 ASP A N 1
ATOM 845 C CA . ASP A 1 109 ? -1.834 -9.981 8.900 1.00 93.38 109 ASP A CA 1
ATOM 846 C C . ASP A 1 109 ? -2.683 -11.241 9.075 1.00 93.38 109 ASP A C 1
ATOM 848 O O . ASP A 1 109 ? -3.506 -11.301 9.990 1.00 93.38 109 ASP A O 1
ATOM 852 N N . ALA A 1 110 ? -2.449 -12.272 8.259 1.00 93.00 110 ALA A N 1
ATOM 853 C CA . ALA A 1 110 ? -3.133 -13.555 8.396 1.00 93.00 110 ALA A CA 1
ATOM 854 C C . ALA A 1 110 ? -2.820 -14.231 9.741 1.00 93.00 110 ALA A C 1
ATOM 856 O O . ALA A 1 110 ? -3.720 -14.766 10.392 1.00 93.00 110 ALA A O 1
ATOM 857 N N . ARG A 1 111 ? -1.555 -14.185 10.178 1.00 94.81 111 ARG A N 1
ATOM 858 C CA . ARG A 1 111 ? -1.101 -14.718 11.470 1.00 94.81 111 ARG A CA 1
ATOM 859 C C . ARG A 1 111 ? -1.785 -14.023 12.647 1.00 94.81 111 ARG A C 1
ATOM 861 O O . ARG A 1 111 ? -2.188 -14.701 13.589 1.00 94.81 111 ARG A O 1
ATOM 868 N N . ASP A 1 112 ? -1.931 -12.705 12.577 1.00 92.94 112 ASP A N 1
ATOM 869 C CA . ASP A 1 112 ? -2.542 -11.886 13.629 1.00 92.94 112 ASP A CA 1
ATOM 870 C C . ASP A 1 112 ? -4.085 -11.853 13.549 1.00 92.94 112 ASP A C 1
ATOM 872 O O . ASP A 1 112 ? -4.738 -11.198 14.363 1.00 92.94 112 ASP A O 1
ATOM 876 N N . GLY A 1 113 ? -4.691 -12.553 12.581 1.00 92.56 113 GLY A N 1
ATOM 877 C CA . GLY A 1 113 ? -6.143 -12.602 12.388 1.00 92.56 113 GLY A CA 1
ATOM 878 C C . GLY A 1 113 ? -6.745 -11.302 11.843 1.00 92.56 113 GLY A C 1
ATOM 879 O O . GLY A 1 113 ? -7.945 -11.066 12.004 1.00 92.56 113 GLY A O 1
ATOM 880 N N . ARG A 1 114 ? -5.933 -10.442 11.215 1.00 91.81 114 ARG A N 1
ATOM 881 C CA . ARG A 1 114 ? -6.398 -9.196 10.594 1.00 91.81 114 ARG A CA 1
ATOM 882 C C . ARG A 1 114 ? -7.058 -9.488 9.250 1.00 91.81 114 ARG A C 1
ATOM 884 O O . ARG A 1 114 ? -6.623 -10.347 8.487 1.00 91.81 114 ARG A O 1
ATOM 891 N N . VAL A 1 115 ? -8.111 -8.734 8.940 1.00 90.06 115 VAL A N 1
ATOM 892 C CA . VAL A 1 115 ? -8.785 -8.834 7.642 1.00 90.06 115 VAL A CA 1
ATOM 893 C C . VAL A 1 115 ? -7.954 -8.107 6.589 1.00 90.06 115 VAL A C 1
ATOM 895 O O . VAL A 1 115 ? -7.709 -6.901 6.702 1.00 90.06 115 VAL A O 1
ATOM 898 N N . ALA A 1 116 ? -7.564 -8.848 5.555 1.00 93.75 116 ALA A N 1
ATOM 899 C CA . ALA A 1 116 ? -6.847 -8.342 4.397 1.00 93.75 116 ALA A CA 1
ATOM 900 C C . ALA A 1 116 ? -7.516 -8.809 3.096 1.00 93.75 116 ALA A C 1
ATOM 902 O O . ALA A 1 116 ? -8.037 -9.923 3.010 1.00 93.75 116 ALA A O 1
ATOM 903 N N . ILE A 1 117 ? -7.483 -7.954 2.079 1.00 93.75 117 ILE A N 1
ATOM 904 C CA . ILE A 1 117 ? -7.869 -8.266 0.704 1.00 93.75 117 ILE A CA 1
ATOM 905 C C . ILE A 1 117 ? -6.586 -8.358 -0.110 1.00 93.75 117 ILE A C 1
ATOM 907 O O . ILE A 1 117 ? -5.813 -7.407 -0.146 1.00 93.75 117 ILE A O 1
ATOM 911 N N . VAL A 1 118 ? -6.373 -9.481 -0.789 1.00 91.75 118 VAL A N 1
ATOM 912 C CA . VAL A 1 118 ? -5.344 -9.582 -1.827 1.00 91.75 118 VAL A CA 1
ATOM 913 C C . VAL A 1 118 ? -6.023 -9.310 -3.161 1.00 91.75 118 VAL A C 1
ATOM 915 O O . VAL A 1 118 ? -6.852 -10.097 -3.619 1.00 91.75 118 VAL A O 1
ATOM 918 N N . TRP A 1 119 ? -5.710 -8.165 -3.753 1.00 90.44 119 TRP A N 1
ATOM 919 C CA . TRP A 1 119 ? -6.252 -7.730 -5.027 1.00 90.44 119 TRP A CA 1
ATOM 920 C C . TRP A 1 119 ? -5.248 -8.022 -6.137 1.00 90.44 119 T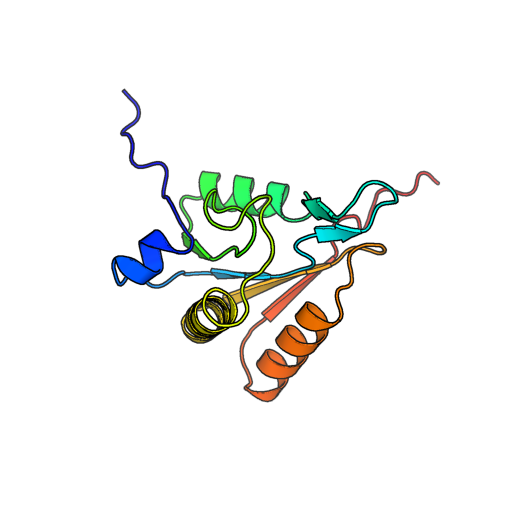RP A C 1
ATOM 922 O O . TRP A 1 119 ? -4.188 -7.406 -6.213 1.00 90.44 119 TRP A O 1
ATOM 932 N N . PHE A 1 120 ? -5.601 -8.967 -7.009 1.00 87.12 120 PHE A N 1
ATOM 933 C CA . PHE A 1 120 ? -4.855 -9.192 -8.239 1.00 87.12 120 PHE A CA 1
ATOM 934 C C . PHE A 1 120 ? -5.249 -8.136 -9.274 1.00 87.12 120 PHE A C 1
ATOM 936 O O . PHE A 1 120 ? -6.295 -8.255 -9.924 1.00 87.12 120 PHE A O 1
ATOM 943 N N . ASN A 1 121 ? -4.434 -7.093 -9.397 1.00 77.62 121 ASN A N 1
ATOM 944 C CA . ASN A 1 121 ? -4.596 -6.099 -10.443 1.00 77.62 121 ASN A CA 1
ATOM 945 C C . ASN A 1 121 ? -4.047 -6.681 -11.763 1.00 77.62 121 ASN A C 1
ATOM 947 O O . ASN A 1 121 ? -3.041 -7.382 -11.763 1.00 77.62 121 ASN A O 1
ATOM 951 N N . GLU A 1 122 ? -4.742 -6.454 -12.880 1.00 68.25 122 GLU A N 1
ATOM 952 C CA . GLU A 1 122 ? -4.462 -7.041 -14.212 1.00 68.25 122 GLU A CA 1
ATOM 953 C C . GLU A 1 122 ? -4.886 -8.510 -14.462 1.00 68.25 122 GLU A C 1
ATOM 955 O O . GLU A 1 122 ? -4.438 -9.144 -15.418 1.00 68.25 122 GLU A O 1
ATOM 960 N N . GLY A 1 123 ? -5.853 -9.052 -13.710 1.00 52.81 123 GLY A N 1
ATOM 961 C CA . GLY A 1 123 ? -6.463 -10.376 -13.974 1.00 52.81 123 GLY A CA 1
ATOM 962 C C . GLY A 1 123 ? -7.092 -10.585 -15.363 1.00 52.81 123 GLY A C 1
ATOM 963 O O . GLY A 1 123 ? -7.509 -11.699 -15.680 1.00 52.81 123 GLY A O 1
ATOM 964 N N . ALA A 1 124 ? -7.176 -9.547 -16.201 1.00 48.22 124 ALA A N 1
ATOM 965 C CA . ALA A 1 124 ? -7.811 -9.604 -17.513 1.00 48.22 124 ALA A CA 1
ATOM 966 C C . ALA A 1 124 ? -7.195 -8.627 -18.536 1.00 48.22 124 ALA A C 1
ATOM 968 O O . ALA A 1 124 ? -7.897 -7.752 -19.029 1.00 48.22 124 ALA A O 1
ATOM 969 N N . LEU A 1 125 ? -5.913 -8.773 -18.895 1.00 45.25 125 LEU A N 1
ATOM 970 C CA . LEU A 1 125 ? -5.321 -8.068 -20.054 1.00 45.25 125 LEU A CA 1
ATOM 971 C C . LEU A 1 125 ? -4.320 -8.915 -20.866 1.00 45.25 125 LEU A C 1
ATOM 973 O O . LEU A 1 125 ? -3.378 -8.387 -21.450 1.00 45.25 125 LEU A O 1
ATOM 977 N N . LEU A 1 126 ? -4.537 -10.228 -20.984 1.00 37.81 126 LEU A N 1
ATOM 978 C CA . LEU A 1 126 ? -3.968 -10.961 -22.119 1.00 37.81 126 LEU A CA 1
ATOM 979 C C . LEU A 1 126 ? -5.024 -11.032 -23.231 1.00 37.81 126 LEU A C 1
ATOM 981 O O . LEU A 1 126 ? -6.090 -11.611 -22.994 1.00 37.81 126 LEU A O 1
ATOM 985 N N . PRO A 1 127 ? -4.786 -10.456 -24.426 1.00 41.78 127 PRO A N 1
ATOM 986 C CA . PRO A 1 127 ? -5.620 -10.761 -25.580 1.00 41.78 127 PRO A CA 1
ATOM 987 C C . PRO A 1 127 ? -5.562 -12.275 -25.838 1.00 41.78 127 PRO A C 1
ATOM 989 O O . PRO A 1 127 ? -4.490 -12.878 -25.771 1.00 41.78 127 PRO A O 1
ATOM 992 N N . ARG A 1 128 ? -6.727 -12.886 -26.074 1.00 40.78 128 ARG A N 1
ATOM 993 C CA . ARG A 1 128 ? -6.824 -14.254 -26.601 1.00 40.78 128 ARG A CA 1
ATOM 994 C C . ARG A 1 128 ? -6.457 -14.286 -28.076 1.00 40.78 128 ARG A C 1
ATOM 996 O O . ARG A 1 128 ? -6.814 -13.308 -28.771 1.00 40.78 128 ARG A O 1
#